Protein AF-A0A958MTL3-F1 (afdb_monomer_lite)

Radius of gyration: 17.2 Å; chains: 1; bounding box: 40×38×52 Å

Secondary structure (DSSP, 8-state):
-TTSS-EEEEE----STHHHHHHS--TT--HHHHHHHHHHHHT-TTEEEEE--EE-TTTGGGHHHHHHHHHHTT-EE---EE--SSGGGSGGGS-HHHHHHHHHHHHHHHHHTTT-HHHHHHHHHHHHHTTPPP-HHHHHHHHHHHHHHHHHHTS-HHHHSGGGTTTTTS---

Structure (mmCIF, N/CA/C/O backbone):
data_AF-A0A958MTL3-F1
#
_entry.id   AF-A0A958MTL3-F1
#
loop_
_atom_site.group_PDB
_atom_site.id
_atom_site.type_symbol
_atom_site.label_atom_id
_atom_site.label_alt_id
_atom_site.label_comp_id
_atom_site.label_asym_id
_atom_site.label_entity_id
_atom_site.label_seq_id
_atom_site.pdbx_PDB_ins_code
_atom_site.Cartn_x
_atom_site.Cartn_y
_atom_site.Cartn_z
_atom_site.occupancy
_atom_site.B_iso_or_equiv
_atom_site.auth_seq_id
_atom_site.auth_comp_id
_atom_site.auth_asym_id
_atom_site.auth_atom_id
_atom_site.pdbx_PDB_model_num
ATOM 1 N N . PHE A 1 1 ? -12.403 -12.163 25.582 1.00 62.69 1 PHE A N 1
ATOM 2 C CA . PHE A 1 1 ? -11.925 -10.762 25.646 1.00 62.69 1 PHE A CA 1
ATOM 3 C C . PHE A 1 1 ? -12.366 -9.966 26.882 1.00 62.69 1 PHE A C 1
ATOM 5 O O . PHE A 1 1 ? -11.667 -9.028 27.238 1.00 62.69 1 PHE A O 1
ATOM 12 N N . LYS A 1 2 ? -13.428 -10.359 27.613 1.00 73.94 2 LYS A N 1
ATOM 13 C CA . LYS A 1 2 ? -13.965 -9.602 28.771 1.00 73.94 2 LYS A CA 1
ATOM 14 C C . LYS A 1 2 ? -13.035 -9.455 29.994 1.00 73.94 2 LYS A C 1
ATOM 16 O O . LYS A 1 2 ? -13.322 -8.659 30.874 1.00 73.94 2 LYS A O 1
ATOM 21 N N . LYS A 1 3 ? -11.941 -10.225 30.069 1.00 87.50 3 LYS A N 1
ATOM 22 C CA . LYS A 1 3 ? -10.945 -10.133 31.158 1.00 87.50 3 LYS A CA 1
ATOM 23 C C . LYS A 1 3 ? -9.859 -9.075 30.905 1.00 87.50 3 LYS A C 1
ATOM 25 O O . LYS A 1 3 ? -9.109 -8.759 31.822 1.00 87.50 3 LYS A O 1
ATOM 30 N N . PHE A 1 4 ? -9.753 -8.545 29.683 1.00 89.62 4 PHE A N 1
ATOM 31 C CA . PHE A 1 4 ? -8.768 -7.519 29.332 1.00 89.62 4 PHE A CA 1
ATOM 32 C C . PHE A 1 4 ? -9.380 -6.123 29.447 1.00 89.62 4 PHE A C 1
ATOM 34 O O . PHE A 1 4 ? -10.527 -5.917 29.060 1.00 89.62 4 PHE A O 1
ATOM 41 N N . LYS A 1 5 ? -8.602 -5.149 29.933 1.00 90.19 5 LYS A N 1
ATOM 42 C CA . LYS A 1 5 ? -9.040 -3.743 30.007 1.00 90.19 5 LYS A CA 1
ATOM 43 C C . LYS A 1 5 ? -9.173 -3.099 28.622 1.00 90.19 5 LYS A C 1
ATOM 45 O O . LYS A 1 5 ? -10.088 -2.319 28.405 1.00 90.19 5 LYS A O 1
ATOM 50 N N . LYS A 1 6 ? -8.265 -3.434 27.702 1.00 91.62 6 LYS A N 1
ATOM 51 C CA . LYS A 1 6 ? -8.266 -3.004 26.300 1.00 91.62 6 LYS A CA 1
ATOM 52 C C . LYS A 1 6 ? -7.601 -4.080 25.441 1.00 91.62 6 LYS A C 1
ATOM 54 O O . LYS A 1 6 ? -6.679 -4.747 25.909 1.00 91.62 6 LYS A O 1
ATOM 59 N N . VAL A 1 7 ? -8.059 -4.236 24.206 1.00 90.94 7 VAL A N 1
ATOM 60 C CA . VAL A 1 7 ? -7.530 -5.160 23.202 1.00 90.94 7 VAL A CA 1
ATOM 61 C C . VAL A 1 7 ? -7.187 -4.350 21.953 1.00 90.94 7 VAL A C 1
ATOM 63 O O . VAL A 1 7 ? -8.041 -3.668 21.403 1.00 90.94 7 VAL A O 1
ATOM 66 N N . GLY A 1 8 ? -5.929 -4.387 21.519 1.00 91.69 8 GLY A N 1
ATOM 67 C CA . GLY A 1 8 ? -5.531 -3.850 20.217 1.00 91.69 8 GLY A CA 1
ATOM 68 C C . GLY A 1 8 ? -5.546 -4.971 19.188 1.00 91.69 8 GLY A C 1
ATOM 69 O O . GLY A 1 8 ? -4.885 -5.986 19.395 1.00 91.69 8 GLY A O 1
ATOM 70 N N . LEU A 1 9 ? -6.300 -4.800 18.108 1.00 92.69 9 LEU A N 1
ATOM 71 C CA . LEU A 1 9 ? -6.363 -5.732 16.991 1.00 92.69 9 LEU A CA 1
ATOM 72 C C . LEU A 1 9 ? -5.719 -5.074 15.775 1.00 92.69 9 LEU A C 1
ATOM 74 O O . LEU A 1 9 ? -6.090 -3.977 15.368 1.00 92.69 9 LEU A O 1
ATOM 78 N N . SER A 1 10 ? -4.718 -5.741 15.217 1.00 94.00 10 SER A N 1
ATOM 79 C CA . SER A 1 10 ? -4.008 -5.296 14.021 1.00 94.00 10 SER A CA 1
ATOM 80 C C . SER A 1 10 ? -4.399 -6.195 12.860 1.00 94.00 10 SER A C 1
ATOM 82 O O . SER A 1 10 ? -4.237 -7.410 12.954 1.00 94.00 10 SER A O 1
ATOM 84 N N . ILE A 1 11 ? -4.914 -5.608 11.784 1.00 93.69 11 ILE A N 1
ATOM 85 C CA . ILE A 1 11 ? -5.332 -6.342 10.589 1.00 93.69 11 ILE A CA 1
ATOM 86 C C . ILE A 1 11 ? -4.329 -6.038 9.482 1.00 93.69 11 ILE A C 1
ATOM 88 O O . ILE A 1 11 ? -4.125 -4.882 9.119 1.00 93.69 11 ILE A O 1
ATOM 92 N N . SER A 1 12 ? -3.681 -7.074 8.960 1.00 93.12 12 SER A N 1
ATOM 93 C CA . SER A 1 12 ? -2.693 -6.926 7.894 1.00 93.12 12 SER A CA 1
ATOM 94 C C . SER A 1 12 ? -3.383 -7.013 6.535 1.00 93.12 12 SER A C 1
ATOM 96 O O . SER A 1 12 ? -3.891 -8.070 6.166 1.00 93.12 12 SER A O 1
ATOM 98 N N . VAL A 1 13 ? -3.429 -5.889 5.819 1.00 95.25 13 VAL A N 1
ATOM 99 C CA . VAL A 1 13 ? -4.069 -5.756 4.503 1.00 95.25 13 VAL A CA 1
ATOM 100 C C . VAL A 1 13 ? -3.096 -5.028 3.591 1.00 95.25 13 VAL A C 1
ATOM 102 O O . VAL A 1 13 ? -2.937 -3.822 3.716 1.00 95.25 13 VAL A O 1
ATOM 105 N N . ASP A 1 14 ? -2.429 -5.759 2.699 1.00 95.31 14 ASP A N 1
ATOM 106 C CA . ASP A 1 14 ? -1.357 -5.215 1.847 1.00 95.31 14 ASP A CA 1
ATOM 107 C C . ASP A 1 14 ? -1.857 -4.709 0.487 1.00 95.31 14 ASP A C 1
ATOM 109 O O . ASP A 1 14 ? -1.060 -4.350 -0.369 1.00 95.31 14 ASP A O 1
ATOM 113 N N . GLY A 1 15 ? -3.165 -4.695 0.268 1.00 95.00 15 GLY A N 1
ATOM 114 C CA . GLY A 1 15 ? -3.803 -4.225 -0.955 1.00 95.00 15 GLY A CA 1
ATOM 115 C C . GLY A 1 15 ? -5.308 -4.421 -0.868 1.00 95.00 15 GLY A C 1
ATOM 116 O O . GLY A 1 15 ? -5.790 -5.110 0.033 1.00 95.00 15 GLY A O 1
ATOM 117 N N . VAL A 1 16 ? -6.057 -3.843 -1.799 1.00 94.75 16 VAL A N 1
ATOM 118 C CA . VAL A 1 16 ? -7.510 -4.037 -1.899 1.00 94.75 16 VAL A CA 1
ATOM 119 C C . VAL A 1 16 ? -7.916 -4.646 -3.243 1.00 94.75 16 VAL A C 1
ATOM 121 O O . VAL A 1 16 ? -7.143 -4.698 -4.200 1.00 94.75 16 VAL A O 1
ATOM 124 N N . GLY A 1 17 ? -9.138 -5.177 -3.318 1.00 91.69 17 GLY A N 1
ATOM 125 C CA . GLY A 1 17 ? -9.652 -5.832 -4.522 1.00 91.69 17 GLY A CA 1
ATOM 126 C C . GLY A 1 17 ? -8.766 -6.994 -4.996 1.00 91.69 17 GLY A C 1
ATOM 127 O O . GLY A 1 17 ? -8.392 -7.867 -4.213 1.00 91.69 17 GLY A O 1
ATOM 128 N N . ARG A 1 18 ? -8.428 -7.007 -6.295 1.00 93.06 18 ARG A N 1
ATOM 129 C CA . ARG A 1 18 ? -7.585 -8.052 -6.912 1.00 93.06 18 ARG A CA 1
ATOM 130 C C . ARG A 1 18 ? -6.158 -8.063 -6.348 1.00 93.06 18 ARG A C 1
ATOM 132 O O . ARG A 1 18 ? -5.568 -9.137 -6.268 1.00 93.06 18 ARG A O 1
ATOM 139 N N . LEU A 1 19 ? -5.629 -6.911 -5.921 1.00 95.25 19 LEU A N 1
ATOM 140 C CA . LEU A 1 19 ? -4.255 -6.808 -5.424 1.00 95.25 19 LEU A CA 1
ATOM 141 C C . LEU A 1 19 ? -4.061 -7.550 -4.098 1.00 95.25 19 LE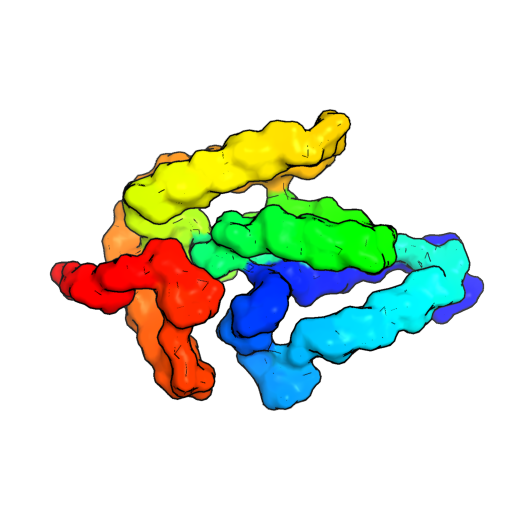U A C 1
ATOM 143 O O . LEU A 1 19 ? -3.035 -8.199 -3.915 1.00 95.25 19 LEU A O 1
ATOM 147 N N . PHE A 1 20 ? -5.067 -7.534 -3.216 1.00 94.44 20 PHE A N 1
ATOM 148 C CA . PHE A 1 20 ? -5.034 -8.308 -1.971 1.00 94.44 20 PHE A CA 1
ATOM 149 C C . PHE A 1 20 ? -4.764 -9.793 -2.236 1.00 94.44 20 PHE A C 1
ATOM 151 O O . PHE A 1 20 ? -3.842 -10.367 -1.666 1.00 94.44 20 PHE A O 1
ATOM 158 N N . ASN A 1 21 ? -5.546 -10.395 -3.137 1.00 90.06 21 ASN A N 1
ATOM 159 C CA . ASN A 1 21 ? -5.456 -11.820 -3.459 1.00 90.06 21 ASN A CA 1
ATOM 160 C C . ASN A 1 21 ? -4.162 -12.165 -4.214 1.00 90.06 21 ASN A C 1
ATOM 162 O O . ASN A 1 21 ? -3.649 -13.274 -4.075 1.00 90.06 21 ASN A O 1
ATOM 166 N N . TYR A 1 22 ? -3.650 -11.228 -5.018 1.00 93.38 22 TYR A N 1
ATOM 167 C CA . TYR A 1 22 ? -2.387 -11.392 -5.736 1.00 93.38 22 TYR A CA 1
ATOM 168 C C . TYR A 1 22 ? -1.185 -11.390 -4.780 1.00 93.38 22 TYR A C 1
ATOM 170 O O . TYR A 1 22 ? -0.289 -12.216 -4.904 1.00 93.38 22 TYR A O 1
ATOM 178 N N . ILE A 1 23 ? -1.167 -10.487 -3.793 1.00 93.56 23 ILE A N 1
ATOM 179 C CA . ILE A 1 23 ? -0.086 -10.427 -2.796 1.00 93.56 23 ILE A CA 1
ATOM 180 C C . ILE A 1 23 ? -0.215 -11.571 -1.785 1.00 93.56 23 ILE A C 1
ATOM 182 O O . ILE A 1 23 ? 0.774 -12.204 -1.417 1.00 93.56 23 ILE A O 1
ATOM 186 N N . ARG A 1 24 ? -1.434 -11.839 -1.309 1.00 86.31 24 ARG A N 1
ATOM 187 C CA . ARG A 1 24 ? -1.716 -12.826 -0.262 1.00 86.31 24 ARG A CA 1
ATOM 188 C C . ARG A 1 24 ? -2.386 -14.042 -0.887 1.00 86.31 24 ARG A C 1
ATOM 190 O O . ARG A 1 24 ? -3.591 -14.241 -0.778 1.00 86.31 24 ARG A O 1
ATOM 197 N N . SER A 1 25 ? -1.571 -14.857 -1.552 1.00 71.81 25 SER A N 1
ATOM 198 C CA . SER A 1 25 ? -2.006 -16.099 -2.187 1.00 71.81 25 SER A CA 1
ATOM 199 C C . SER A 1 25 ? -2.526 -17.118 -1.164 1.00 71.81 25 SER A C 1
ATOM 201 O O . SER A 1 25 ? -1.829 -17.457 -0.207 1.00 71.81 25 SER A O 1
ATOM 203 N N . GLY A 1 26 ? -3.717 -17.668 -1.398 1.00 67.44 26 GLY A N 1
ATOM 204 C CA . GLY A 1 26 ? -4.290 -18.766 -0.620 1.00 67.44 26 GLY A CA 1
ATOM 205 C C . GLY A 1 26 ? -5.738 -19.012 -1.032 1.00 67.44 26 GLY A C 1
ATOM 206 O O . GLY A 1 26 ? -6.476 -18.057 -1.247 1.00 67.44 26 GLY A O 1
ATOM 207 N N . ARG A 1 27 ? -6.152 -20.282 -1.161 1.00 59.38 27 ARG A N 1
ATOM 208 C CA . ARG A 1 27 ? -7.496 -20.636 -1.665 1.00 59.38 27 ARG A CA 1
ATOM 209 C C . ARG A 1 27 ? -8.647 -20.060 -0.832 1.00 59.38 27 ARG A C 1
ATOM 211 O O . ARG A 1 27 ? -9.700 -19.815 -1.399 1.00 59.38 27 ARG A O 1
ATOM 218 N N . ASP A 1 28 ? -8.415 -19.803 0.454 1.00 67.56 28 ASP A N 1
ATOM 219 C CA . ASP A 1 28 ? -9.448 -19.355 1.397 1.00 67.56 28 ASP A CA 1
ATOM 220 C C . ASP A 1 28 ? -9.218 -17.925 1.917 1.00 67.56 28 ASP A C 1
ATOM 222 O O . ASP A 1 28 ? -9.951 -17.452 2.785 1.00 67.56 28 ASP A O 1
ATOM 226 N N . TYR A 1 29 ? -8.181 -17.227 1.438 1.00 77.50 29 TYR A N 1
ATOM 227 C CA . TYR A 1 29 ? -7.808 -15.913 1.962 1.00 77.50 29 TYR A CA 1
ATOM 228 C C . TYR A 1 29 ? -8.220 -14.805 0.996 1.00 77.50 29 TYR A C 1
ATOM 230 O O . TYR A 1 29 ? -7.455 -14.382 0.133 1.00 77.50 29 TYR A O 1
ATOM 238 N N . HIS A 1 30 ? -9.459 -14.342 1.154 1.00 86.31 30 HIS A N 1
ATOM 239 C CA . HIS A 1 30 ? -10.039 -13.266 0.358 1.00 86.31 30 HIS A CA 1
ATOM 240 C C . HIS A 1 30 ? -10.258 -12.008 1.185 1.00 86.31 30 HIS A C 1
ATOM 242 O O . HIS A 1 30 ? -10.552 -12.079 2.380 1.00 86.31 30 HIS A O 1
ATOM 248 N N . LEU A 1 31 ? -10.190 -10.849 0.527 1.00 90.38 31 LEU A N 1
ATOM 249 C CA . LEU A 1 31 ? -10.491 -9.572 1.174 1.00 90.38 31 LEU A CA 1
ATOM 250 C C . LEU A 1 31 ? -11.899 -9.569 1.787 1.00 90.38 31 LEU A C 1
ATOM 252 O O . LEU A 1 31 ? -12.068 -9.061 2.887 1.00 90.38 31 LEU A O 1
ATOM 256 N N . SER A 1 32 ? -12.878 -10.211 1.142 1.00 90.19 32 SER A N 1
ATOM 257 C CA . SER A 1 32 ? -14.247 -10.325 1.662 1.00 90.19 32 SER A CA 1
ATOM 258 C C . SER A 1 32 ? -14.309 -10.999 3.036 1.00 90.19 32 SER A C 1
ATOM 260 O O . SER A 1 32 ? -15.050 -10.550 3.901 1.00 90.19 32 SER A O 1
ATOM 262 N N . ALA A 1 33 ? -13.480 -12.016 3.290 1.00 90.00 33 ALA A N 1
ATOM 263 C CA . ALA A 1 33 ? -13.413 -12.654 4.605 1.00 90.00 33 ALA A CA 1
ATOM 264 C C . ALA A 1 33 ? -12.869 -11.689 5.675 1.00 90.00 33 ALA A C 1
ATOM 266 O O . ALA A 1 33 ? -13.298 -11.719 6.829 1.00 90.00 33 ALA A O 1
ATOM 267 N N . VAL A 1 34 ? -11.945 -10.796 5.295 1.00 91.94 34 VAL A N 1
ATOM 268 C CA . VAL A 1 34 ? -11.477 -9.717 6.176 1.00 91.94 34 VAL A CA 1
ATOM 269 C C . VAL A 1 34 ? -12.613 -8.728 6.431 1.00 91.94 34 VAL A C 1
ATOM 271 O O . VAL A 1 34 ? -12.878 -8.413 7.589 1.00 91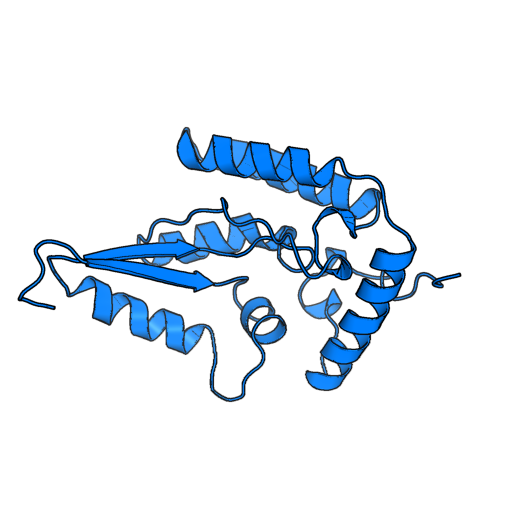.94 34 VAL A O 1
ATOM 274 N N . GLU A 1 35 ? -13.319 -8.295 5.389 1.00 93.81 35 GLU A N 1
ATOM 275 C CA . GLU A 1 35 ? -14.454 -7.366 5.479 1.00 93.81 35 GLU A CA 1
ATOM 276 C C . GLU A 1 35 ? -15.573 -7.899 6.387 1.00 93.81 35 GLU A C 1
ATOM 278 O O . GLU A 1 35 ? -16.069 -7.165 7.238 1.00 93.81 35 GLU A O 1
ATOM 283 N N . GLU A 1 36 ? -15.912 -9.186 6.281 1.00 93.44 36 GLU A N 1
ATOM 284 C CA . GLU A 1 36 ? -16.895 -9.857 7.143 1.00 93.44 36 GLU A CA 1
ATOM 285 C C . GLU A 1 36 ? -16.438 -9.937 8.608 1.00 93.44 36 GLU A C 1
ATOM 287 O O . GLU A 1 36 ? -17.259 -9.906 9.528 1.00 93.44 36 GLU A O 1
ATOM 292 N N . SER A 1 37 ? -15.125 -10.009 8.846 1.00 91.75 37 SER A N 1
ATOM 293 C CA . SER A 1 37 ? -14.562 -10.117 10.194 1.00 91.75 37 SER A CA 1
ATOM 294 C C . SER A 1 37 ? -14.535 -8.787 10.954 1.00 91.75 37 SER A C 1
ATOM 296 O O . SER A 1 37 ? -14.672 -8.781 12.179 1.00 91.75 37 SER A O 1
ATOM 298 N N . ILE A 1 38 ? -14.392 -7.653 10.255 1.00 94.50 38 ILE A N 1
ATOM 299 C CA . ILE A 1 38 ? -14.225 -6.329 10.877 1.00 94.50 38 ILE A CA 1
ATOM 300 C C . ILE A 1 38 ? -15.403 -5.982 11.808 1.00 94.50 38 ILE A C 1
ATOM 302 O O . ILE A 1 38 ? -15.143 -5.689 12.981 1.00 94.50 38 ILE A O 1
ATOM 306 N N . PRO A 1 39 ? -16.683 -6.089 11.384 1.00 93.19 39 PRO A N 1
ATOM 307 C CA . PRO A 1 39 ? -17.813 -5.781 12.257 1.00 93.19 39 PRO A CA 1
ATOM 308 C C . PRO A 1 39 ? -17.884 -6.665 13.506 1.00 93.19 39 PRO A C 1
ATOM 310 O O . PRO A 1 39 ? -18.293 -6.193 14.565 1.00 93.19 39 PRO A O 1
ATOM 313 N N . LEU A 1 40 ? -17.463 -7.933 13.416 1.00 92.38 40 LEU A N 1
ATOM 314 C CA . LEU A 1 40 ? -17.484 -8.864 14.552 1.00 92.38 40 LEU A CA 1
ATOM 315 C C . LEU A 1 40 ? -16.552 -8.402 15.674 1.00 92.38 40 LEU A C 1
ATOM 317 O O . LEU A 1 40 ? -16.868 -8.539 16.855 1.00 92.38 40 LEU A O 1
ATOM 321 N N . PHE A 1 41 ? -15.405 -7.832 15.310 1.00 90.38 41 PHE A N 1
ATOM 322 C CA . PHE A 1 41 ? -14.460 -7.295 16.278 1.00 90.38 41 PHE A CA 1
ATOM 323 C C . PHE A 1 41 ? -14.860 -5.904 16.770 1.00 90.38 41 PHE A C 1
ATOM 325 O O . PHE A 1 41 ? -14.661 -5.617 17.946 1.00 90.38 41 PHE A O 1
ATOM 332 N N . GLN A 1 42 ? -15.487 -5.074 15.931 1.00 91.19 42 GLN A N 1
ATOM 333 C CA . GLN A 1 42 ? -16.002 -3.760 16.342 1.00 91.19 42 GLN A CA 1
ATOM 334 C C . GLN A 1 42 ? -17.111 -3.842 17.403 1.00 91.19 42 GLN A C 1
ATOM 336 O O . GLN A 1 42 ? -17.289 -2.898 18.165 1.00 91.19 42 GLN A O 1
ATOM 341 N N . GLN A 1 43 ? -17.815 -4.975 17.514 1.00 90.62 43 GLN A N 1
ATOM 342 C CA . GLN A 1 43 ? -18.781 -5.232 18.595 1.00 90.62 43 GLN A CA 1
ATOM 343 C C . GLN A 1 43 ? -18.132 -5.383 19.983 1.00 90.62 43 GLN A C 1
ATOM 345 O O . GLN A 1 43 ? -18.834 -5.457 20.991 1.00 90.62 43 GLN A O 1
ATOM 350 N N . LEU A 1 44 ? -16.803 -5.484 20.069 1.00 89.31 44 LEU A N 1
ATOM 351 C CA . LEU A 1 44 ? -16.100 -5.575 21.343 1.00 89.31 44 LEU A CA 1
ATOM 352 C C . LEU A 1 44 ? -15.839 -4.168 21.897 1.00 89.31 44 LEU A C 1
ATOM 354 O O . LEU A 1 44 ? -14.913 -3.491 21.448 1.00 89.31 44 LEU A O 1
ATOM 358 N N . ASP A 1 45 ? -16.578 -3.789 22.945 1.00 86.56 45 ASP A N 1
ATOM 359 C CA . ASP A 1 45 ? -16.495 -2.474 23.617 1.00 86.56 45 ASP A CA 1
ATOM 360 C C . ASP A 1 45 ? -15.081 -2.081 24.083 1.00 86.56 45 ASP A C 1
ATOM 362 O O . ASP A 1 45 ? -14.774 -0.908 24.288 1.00 86.56 45 ASP A O 1
ATOM 366 N N . ASN A 1 46 ? -14.208 -3.067 24.300 1.00 90.81 46 ASN A N 1
ATOM 367 C CA . ASN A 1 46 ? -12.839 -2.868 24.760 1.00 90.81 46 ASN A CA 1
ATOM 368 C C . ASN A 1 46 ? -11.790 -3.057 23.655 1.00 90.81 46 ASN A C 1
ATOM 370 O O . ASN A 1 46 ? -10.615 -3.242 23.982 1.00 90.81 46 ASN A O 1
ATOM 374 N N . SER A 1 47 ? -12.175 -3.045 22.377 1.00 89.06 47 SER A N 1
ATOM 375 C CA . SER A 1 47 ? -11.253 -3.242 21.256 1.00 89.06 47 SER A CA 1
ATOM 376 C C . SER A 1 47 ? -10.947 -1.954 20.486 1.00 89.06 47 SER A C 1
ATOM 378 O O . SER A 1 47 ? -11.763 -1.041 20.419 1.00 89.06 47 SER A O 1
ATOM 380 N N . ASN A 1 48 ? -9.745 -1.875 19.914 1.00 91.12 48 ASN A N 1
ATOM 381 C CA . ASN A 1 48 ? -9.420 -0.932 18.847 1.00 91.12 48 ASN A CA 1
ATOM 382 C C . ASN A 1 48 ? -8.845 -1.706 17.665 1.00 91.12 48 ASN A C 1
ATOM 384 O O . ASN A 1 48 ? -7.962 -2.543 17.869 1.00 91.12 48 ASN A O 1
ATOM 388 N N . LEU A 1 49 ? -9.325 -1.416 16.461 1.00 95.19 49 LEU A N 1
ATOM 389 C CA . LEU A 1 49 ? -8.848 -2.027 15.229 1.00 95.19 49 LEU A CA 1
ATOM 390 C C . LEU A 1 49 ? -7.950 -1.039 14.490 1.00 95.19 49 LEU A C 1
ATOM 392 O O . LEU A 1 49 ? -8.247 0.150 14.409 1.00 95.19 49 LEU A O 1
ATOM 396 N N . THR A 1 50 ? -6.859 -1.535 13.921 1.00 96.38 50 THR A N 1
ATOM 397 C CA . THR A 1 50 ? -5.997 -0.740 13.045 1.00 96.38 50 THR A CA 1
ATOM 398 C C . THR A 1 50 ? -5.509 -1.598 11.887 1.00 96.38 50 THR A C 1
ATOM 400 O O . THR A 1 50 ? -5.052 -2.727 12.090 1.00 96.38 50 THR A O 1
ATOM 403 N N . ILE A 1 51 ? -5.603 -1.062 10.675 1.00 97.31 51 ILE A N 1
ATOM 404 C CA . ILE A 1 51 ? -5.069 -1.674 9.464 1.00 97.31 51 ILE A CA 1
ATOM 405 C C . ILE A 1 51 ? -3.575 -1.357 9.351 1.00 97.31 51 ILE A C 1
ATOM 407 O O . ILE A 1 51 ? -3.155 -0.206 9.486 1.00 97.31 51 ILE A O 1
ATOM 411 N N . TYR A 1 52 ? -2.779 -2.386 9.082 1.00 97.12 52 TYR A N 1
ATOM 412 C CA . TYR A 1 52 ? -1.335 -2.299 8.888 1.00 97.12 52 TYR A CA 1
ATOM 413 C C . TYR A 1 52 ? -0.933 -2.971 7.566 1.00 97.12 52 TYR A C 1
ATOM 415 O O . TYR A 1 52 ? -0.690 -4.184 7.550 1.00 97.12 52 TYR A O 1
ATOM 423 N N . PRO A 1 53 ? -0.878 -2.221 6.453 1.00 97.31 53 PRO A N 1
ATOM 424 C CA . PRO A 1 53 ? -0.204 -2.673 5.243 1.00 97.31 53 PRO A CA 1
ATOM 425 C C . PRO A 1 53 ? 1.312 -2.688 5.445 1.00 97.31 53 PRO A C 1
ATOM 427 O O . PRO A 1 53 ? 1.881 -1.744 5.994 1.00 97.31 53 PRO A O 1
ATOM 430 N N . THR A 1 54 ? 1.980 -3.713 4.928 1.00 97.44 54 THR A N 1
ATOM 431 C CA . THR A 1 54 ? 3.425 -3.675 4.692 1.00 97.44 54 THR A CA 1
ATOM 432 C C . THR A 1 54 ? 3.666 -3.071 3.317 1.00 97.44 54 THR A C 1
ATOM 434 O O . THR A 1 54 ? 3.323 -3.672 2.306 1.00 97.44 54 THR A O 1
ATOM 437 N N . ILE A 1 55 ? 4.245 -1.878 3.253 1.00 98.31 55 ILE A N 1
ATOM 438 C CA . ILE A 1 55 ? 4.464 -1.160 2.000 1.00 98.31 55 ILE A CA 1
ATOM 439 C C . ILE A 1 55 ? 5.693 -1.698 1.272 1.00 98.31 55 ILE A C 1
ATOM 441 O O . ILE A 1 55 ? 6.798 -1.747 1.818 1.00 98.31 55 ILE A O 1
ATOM 445 N N . HIS A 1 56 ? 5.485 -2.099 0.022 1.00 97.62 56 HIS A N 1
ATOM 446 C CA . HIS A 1 56 ? 6.473 -2.713 -0.854 1.00 97.62 56 HIS A CA 1
ATOM 447 C C . HIS A 1 56 ? 6.160 -2.397 -2.329 1.00 97.62 56 HIS A C 1
ATOM 449 O O . HIS A 1 56 ? 5.236 -1.645 -2.642 1.00 97.62 56 HIS A O 1
ATOM 455 N N . ALA A 1 57 ? 6.944 -2.949 -3.256 1.00 97.19 57 ALA A N 1
ATOM 456 C CA . ALA A 1 57 ? 6.873 -2.613 -4.677 1.00 97.19 57 ALA A CA 1
ATOM 457 C C . ALA A 1 57 ? 5.469 -2.781 -5.295 1.00 97.19 57 ALA A C 1
ATOM 459 O O . ALA A 1 57 ? 5.044 -1.911 -6.049 1.00 97.19 57 ALA A O 1
ATOM 460 N N . TYR A 1 58 ? 4.721 -3.842 -4.962 1.00 97.44 58 TYR A N 1
ATOM 461 C CA . TYR A 1 58 ? 3.415 -4.105 -5.586 1.00 97.44 58 TYR A CA 1
ATOM 462 C C . TYR A 1 58 ? 2.294 -3.180 -5.108 1.00 97.44 58 TYR A C 1
ATOM 464 O O . TYR A 1 58 ? 1.353 -2.958 -5.862 1.00 97.44 58 TYR A O 1
ATOM 472 N N . ASN A 1 59 ? 2.368 -2.644 -3.886 1.00 97.81 59 ASN A N 1
ATOM 473 C CA . ASN A 1 59 ? 1.239 -1.939 -3.270 1.00 97.81 59 ASN A CA 1
ATOM 474 C C . ASN A 1 59 ? 1.462 -0.448 -3.020 1.00 97.81 59 ASN A C 1
ATOM 476 O O . ASN A 1 59 ? 0.549 0.230 -2.553 1.00 97.81 59 ASN A O 1
ATOM 480 N N . VAL A 1 60 ? 2.628 0.102 -3.375 1.00 97.94 60 VAL A N 1
ATOM 481 C CA . VAL A 1 60 ? 2.892 1.541 -3.215 1.00 97.94 60 VAL A CA 1
ATOM 482 C C . VAL A 1 60 ? 1.860 2.410 -3.947 1.00 97.94 60 VAL A C 1
ATOM 484 O O . VAL A 1 60 ? 1.512 3.494 -3.485 1.00 97.94 60 VAL A O 1
ATOM 487 N N . PHE A 1 61 ? 1.326 1.922 -5.070 1.00 97.75 61 PHE A N 1
ATOM 488 C CA . PHE A 1 61 ? 0.301 2.618 -5.848 1.00 97.75 61 PHE A CA 1
ATOM 489 C C . PHE A 1 61 ? -1.117 2.471 -5.276 1.00 97.75 61 PHE A C 1
ATOM 491 O O . PHE A 1 61 ? -2.005 3.197 -5.720 1.00 97.75 61 PHE A O 1
ATOM 498 N N . ASP A 1 62 ? -1.314 1.585 -4.295 1.00 97.38 62 ASP A N 1
ATOM 499 C CA . ASP A 1 62 ? -2.610 1.232 -3.701 1.00 97.38 62 ASP A CA 1
ATOM 500 C C . ASP A 1 62 ? -2.847 1.894 -2.329 1.00 97.38 62 ASP A C 1
ATOM 502 O O . ASP A 1 62 ? -3.912 1.745 -1.741 1.00 97.38 62 ASP A O 1
ATOM 506 N N . ILE A 1 63 ? -1.884 2.671 -1.817 1.00 97.69 63 ILE A N 1
ATOM 507 C CA . ILE A 1 63 ? -1.943 3.327 -0.493 1.00 97.69 63 ILE A CA 1
ATOM 508 C C . ILE A 1 63 ? -3.219 4.159 -0.299 1.00 97.69 63 ILE A C 1
ATOM 510 O O . ILE A 1 63 ? -3.879 4.043 0.734 1.00 97.69 63 ILE A O 1
ATOM 514 N N . GLU A 1 64 ? -3.593 4.970 -1.293 1.00 96.50 64 GLU A N 1
ATOM 515 C CA . GLU A 1 64 ? -4.825 5.768 -1.234 1.00 96.50 64 GLU A CA 1
ATOM 516 C C . GLU A 1 64 ? -6.074 4.872 -1.207 1.00 96.50 64 GLU A C 1
ATOM 518 O O . GLU A 1 64 ? -7.000 5.138 -0.442 1.00 96.50 64 GLU A O 1
ATOM 523 N N . ASN A 1 65 ? -6.083 3.777 -1.972 1.00 97.50 65 ASN A N 1
ATOM 524 C CA . ASN A 1 65 ? -7.207 2.841 -2.006 1.00 97.50 65 ASN A CA 1
ATOM 525 C C . ASN A 1 65 ? -7.344 2.067 -0.689 1.00 97.50 65 ASN A C 1
ATOM 527 O O . ASN A 1 65 ? -8.464 1.859 -0.226 1.00 97.50 65 ASN A O 1
ATOM 531 N N . ILE A 1 66 ? -6.230 1.665 -0.067 1.00 97.75 66 ILE A N 1
ATOM 532 C CA . ILE A 1 66 ? -6.216 1.026 1.257 1.00 97.75 66 ILE A CA 1
ATOM 533 C C . ILE A 1 66 ? -6.770 1.990 2.311 1.00 97.75 66 ILE A C 1
ATOM 535 O O . ILE A 1 66 ? -7.596 1.583 3.129 1.00 97.75 66 ILE A O 1
ATOM 539 N N . TYR A 1 67 ? -6.359 3.263 2.276 1.00 96.88 67 TYR A N 1
ATOM 540 C CA . TYR A 1 67 ? -6.913 4.294 3.156 1.00 96.88 67 TYR A CA 1
ATOM 541 C C . TYR A 1 67 ? -8.424 4.441 2.949 1.00 96.88 67 TYR A C 1
ATOM 543 O O . TYR A 1 67 ? -9.188 4.284 3.898 1.00 96.88 67 TYR A O 1
ATOM 551 N N . ASP A 1 68 ? -8.870 4.667 1.712 1.00 96.50 68 ASP A N 1
ATOM 552 C CA . ASP A 1 68 ? -10.289 4.849 1.396 1.00 96.50 68 ASP A CA 1
ATOM 553 C C . ASP A 1 68 ? -11.122 3.611 1.766 1.00 96.50 68 ASP A C 1
ATOM 555 O O . ASP A 1 68 ? -12.245 3.733 2.255 1.00 96.50 68 ASP A O 1
ATOM 559 N N . TRP A 1 69 ? -10.574 2.408 1.576 1.00 97.31 69 TRP A N 1
ATOM 560 C CA . TRP A 1 69 ? -11.188 1.160 2.018 1.00 97.31 69 TRP A CA 1
ATOM 561 C C . TRP A 1 69 ? -11.314 1.093 3.543 1.00 97.31 69 TRP A C 1
ATOM 563 O O . TRP A 1 69 ? -12.391 0.757 4.032 1.00 97.31 69 TRP A O 1
ATOM 573 N N . SER A 1 70 ? -10.282 1.483 4.299 1.00 96.12 70 SER A N 1
ATOM 57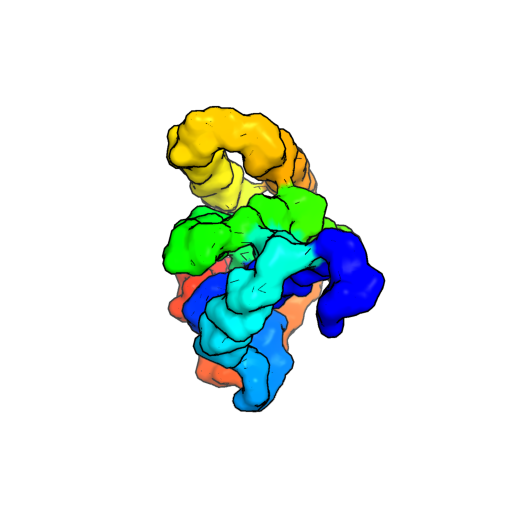4 C CA . SER A 1 70 ? -10.333 1.493 5.768 1.00 96.12 70 SER A CA 1
ATOM 575 C C . SER A 1 70 ? -11.389 2.472 6.298 1.00 96.12 70 SER A C 1
ATOM 577 O O . SER A 1 70 ? -12.087 2.169 7.271 1.00 96.12 70 SER A O 1
ATOM 579 N N . GLN A 1 71 ? -11.577 3.611 5.617 1.00 94.81 71 GLN A N 1
ATOM 580 C CA . GLN A 1 71 ? -12.584 4.609 5.988 1.00 94.81 71 GLN A CA 1
ATOM 581 C C . GLN A 1 71 ? -14.021 4.086 5.850 1.00 94.81 71 GLN A C 1
ATOM 583 O O . GLN A 1 71 ? -14.881 4.486 6.632 1.00 94.81 71 GLN A O 1
ATOM 588 N N . LYS A 1 72 ? -14.295 3.141 4.935 1.00 95.69 72 LYS A N 1
ATOM 589 C CA . LYS A 1 72 ? -15.628 2.508 4.805 1.00 95.69 72 LYS A CA 1
ATOM 590 C C . LYS A 1 72 ? -16.066 1.787 6.078 1.00 95.69 72 LYS A C 1
ATOM 592 O O . LYS A 1 72 ? -17.260 1.692 6.345 1.00 95.69 72 LYS A O 1
ATOM 597 N N . PHE A 1 73 ? -15.103 1.297 6.854 1.00 95.12 73 PHE A N 1
ATOM 598 C CA . PHE A 1 73 ? -15.339 0.604 8.116 1.00 95.12 73 PHE A CA 1
ATOM 599 C C . PHE A 1 73 ? -15.093 1.496 9.337 1.00 95.12 73 PHE A C 1
ATOM 601 O O . PHE A 1 73 ? -15.231 1.018 10.459 1.00 95.12 73 PHE A O 1
ATOM 608 N N . ASN A 1 74 ? -14.723 2.769 9.146 1.00 93.94 74 ASN A N 1
ATOM 609 C CA . ASN A 1 74 ? -14.275 3.661 10.216 1.00 93.94 74 ASN A CA 1
ATOM 610 C C . ASN A 1 74 ? -13.125 3.045 11.045 1.00 93.94 74 ASN A C 1
ATOM 612 O O . ASN A 1 74 ? -13.162 3.030 12.276 1.00 93.94 74 ASN A O 1
ATOM 616 N N . VAL A 1 75 ? -12.133 2.467 10.356 1.00 95.38 75 VAL A N 1
ATOM 617 C CA . VAL A 1 75 ? -10.948 1.846 10.968 1.00 95.38 75 VAL A CA 1
ATOM 618 C C . VAL A 1 75 ? -9.699 2.656 10.625 1.00 95.38 75 VAL A C 1
ATOM 620 O O . VAL A 1 75 ? -9.461 3.001 9.462 1.00 95.38 75 VAL A O 1
ATOM 623 N N . ASP A 1 76 ? -8.877 2.918 11.643 1.00 94.31 76 ASP A N 1
ATOM 624 C CA . ASP A 1 76 ? -7.584 3.582 11.485 1.00 94.31 76 ASP A CA 1
ATOM 625 C C . ASP A 1 76 ? -6.641 2.753 10.604 1.00 94.31 76 ASP A C 1
ATOM 627 O O . ASP A 1 76 ? -6.644 1.523 10.642 1.00 94.31 76 ASP A O 1
ATOM 631 N N . VAL A 1 77 ? -5.770 3.421 9.854 1.00 96.31 77 VAL A N 1
ATOM 632 C CA . VAL A 1 77 ? -4.695 2.784 9.084 1.00 96.31 77 VAL A CA 1
ATOM 633 C C . VAL A 1 77 ? -3.358 3.416 9.449 1.00 96.31 77 VAL A C 1
ATOM 635 O O . VAL A 1 77 ? -3.300 4.594 9.796 1.00 96.31 77 VAL A O 1
ATOM 638 N N . SER A 1 78 ? -2.283 2.635 9.393 1.00 96.69 78 SER A N 1
ATOM 639 C CA . SER A 1 78 ? -0.917 3.126 9.573 1.00 96.69 78 SER A CA 1
ATOM 640 C C . SER A 1 78 ? 0.013 2.502 8.537 1.00 96.69 78 SER A C 1
ATOM 642 O O . SER A 1 78 ? 0.146 1.284 8.454 1.00 96.69 78 SER A O 1
ATOM 644 N N . PHE A 1 79 ? 0.693 3.354 7.776 1.00 97.19 79 PHE A N 1
ATOM 645 C CA . PHE A 1 79 ? 1.609 3.015 6.683 1.00 97.19 79 PHE A CA 1
ATOM 646 C C . PHE A 1 79 ? 3.074 2.935 7.135 1.00 97.19 79 PHE A C 1
ATOM 648 O O . PHE A 1 79 ? 3.996 2.946 6.322 1.00 97.19 79 PHE A O 1
ATOM 655 N N . ARG A 1 80 ? 3.316 2.856 8.448 1.00 94.75 80 ARG A N 1
ATOM 656 C CA . ARG A 1 80 ? 4.667 2.849 9.035 1.00 94.75 80 ARG A CA 1
ATOM 657 C C . ARG A 1 80 ? 5.477 1.577 8.763 1.00 94.75 80 ARG A C 1
ATOM 659 O O . ARG A 1 80 ? 6.653 1.521 9.120 1.00 94.75 80 ARG A O 1
ATOM 666 N N . HIS A 1 81 ? 4.855 0.520 8.244 1.00 96.19 81 HIS A N 1
ATOM 667 C CA . HIS A 1 81 ? 5.540 -0.734 7.937 1.00 96.19 81 HIS A CA 1
ATOM 668 C C . HIS A 1 81 ? 6.046 -0.684 6.504 1.00 96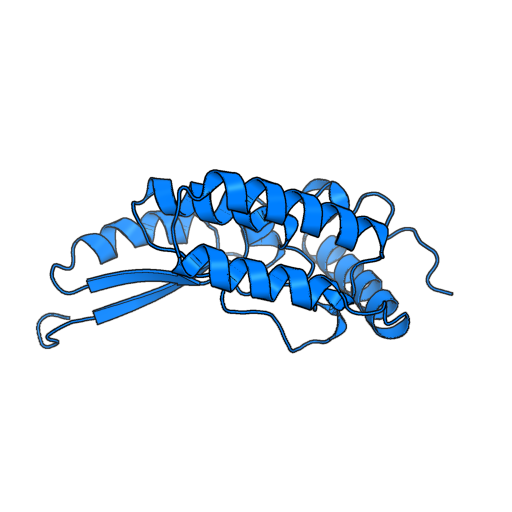.19 81 HIS A C 1
ATOM 670 O O . HIS A 1 81 ? 5.269 -0.792 5.567 1.00 96.19 81 HIS A O 1
ATOM 676 N N . ILE A 1 82 ? 7.356 -0.526 6.341 1.00 96.69 82 ILE A N 1
ATOM 677 C CA . ILE A 1 82 ? 8.030 -0.578 5.042 1.00 96.69 82 ILE A CA 1
ATOM 678 C C . ILE A 1 82 ? 8.783 -1.896 4.972 1.00 96.69 82 ILE A C 1
ATOM 680 O O . ILE A 1 82 ? 9.507 -2.248 5.907 1.00 96.69 82 ILE A O 1
ATOM 684 N N . LEU A 1 83 ? 8.619 -2.626 3.874 1.00 97.00 83 LEU A N 1
ATOM 685 C CA . LEU A 1 83 ? 9.323 -3.879 3.663 1.00 97.00 83 LEU A CA 1
ATOM 686 C C . LEU A 1 83 ? 10.837 -3.636 3.596 1.00 97.00 83 LEU A C 1
ATOM 688 O O . LEU A 1 83 ? 11.315 -2.865 2.766 1.00 97.00 83 LEU A O 1
ATOM 692 N N . THR A 1 84 ? 11.593 -4.338 4.439 1.00 94.06 84 THR A N 1
ATOM 693 C CA . THR A 1 84 ? 13.067 -4.337 4.439 1.00 94.06 84 THR A CA 1
ATOM 694 C C . THR A 1 84 ? 13.664 -5.670 3.986 1.00 94.06 84 THR A C 1
ATOM 696 O O . THR A 1 84 ? 14.856 -5.741 3.704 1.00 94.06 84 THR A O 1
ATOM 699 N N . PHE A 1 85 ? 12.864 -6.725 3.845 1.00 94.62 85 PHE A N 1
ATOM 700 C CA . PHE A 1 85 ? 13.262 -7.996 3.242 1.00 94.62 85 PHE A CA 1
ATOM 701 C C . PHE A 1 85 ? 12.010 -8.738 2.735 1.00 94.62 85 PHE A C 1
ATOM 703 O O . PHE A 1 85 ? 10.989 -8.679 3.421 1.00 94.62 85 PHE A O 1
ATOM 710 N N . PRO A 1 86 ? 12.062 -9.447 1.587 1.00 96.12 86 PRO A N 1
ATOM 711 C CA . PRO A 1 86 ? 13.205 -9.603 0.679 1.00 96.12 86 PRO A CA 1
ATOM 712 C C . PRO A 1 86 ? 13.524 -8.337 -0.133 1.00 96.12 86 PRO A C 1
AT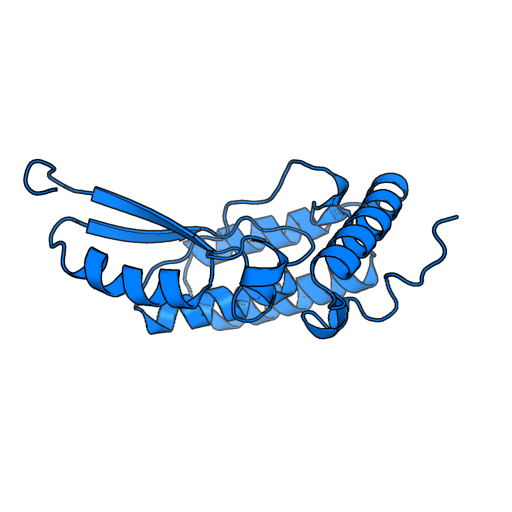OM 714 O O . PRO A 1 86 ? 12.636 -7.547 -0.445 1.00 96.12 86 PRO A O 1
ATOM 717 N N . ARG A 1 87 ? 14.806 -8.134 -0.483 1.00 96.00 87 ARG A N 1
ATOM 718 C CA . ARG A 1 87 ? 15.281 -6.904 -1.157 1.00 96.00 87 ARG A CA 1
ATOM 719 C C . ARG A 1 87 ? 14.600 -6.654 -2.505 1.00 96.00 87 ARG A C 1
ATOM 721 O O . ARG A 1 87 ? 14.250 -5.518 -2.803 1.00 96.00 87 ARG A O 1
ATOM 728 N N . TYR A 1 88 ? 14.330 -7.715 -3.261 1.00 96.25 88 TYR A N 1
ATOM 729 C CA . TYR A 1 88 ? 13.671 -7.637 -4.565 1.00 96.25 88 TYR A CA 1
ATOM 730 C C . TYR A 1 88 ? 12.197 -7.204 -4.508 1.00 96.25 88 TYR A C 1
ATOM 732 O O . TYR A 1 88 ? 11.604 -6.980 -5.551 1.00 96.25 88 TYR A O 1
ATOM 740 N N . LEU A 1 89 ? 11.580 -7.066 -3.329 1.00 96.94 89 LEU A N 1
ATOM 741 C CA . LEU A 1 89 ? 10.236 -6.487 -3.189 1.00 96.94 89 LEU A CA 1
ATOM 742 C C . LEU A 1 89 ? 10.250 -5.092 -2.552 1.00 96.94 89 LEU A C 1
ATOM 744 O O . LEU A 1 89 ? 9.196 -4.475 -2.427 1.00 96.94 89 LEU A O 1
ATOM 748 N N . GLN A 1 90 ? 11.406 -4.564 -2.147 1.00 96.62 90 GLN A N 1
ATOM 749 C CA . GLN A 1 90 ? 11.495 -3.231 -1.544 1.00 96.62 90 GLN A CA 1
ATOM 750 C C . GLN A 1 90 ? 11.123 -2.126 -2.538 1.00 96.62 90 GLN A C 1
ATOM 752 O O . GLN A 1 90 ? 11.251 -2.282 -3.747 1.00 96.62 90 GLN A O 1
ATOM 757 N N . LEU A 1 91 ? 10.756 -0.949 -2.026 1.00 96.00 91 LEU A N 1
ATOM 758 C CA . LEU A 1 91 ? 10.432 0.222 -2.851 1.00 96.00 91 LEU A CA 1
ATOM 759 C C . LEU A 1 91 ? 11.573 0.655 -3.789 1.00 96.00 91 LEU A C 1
ATOM 761 O O . LEU A 1 91 ? 11.316 1.118 -4.899 1.00 96.00 91 LEU A O 1
ATOM 765 N N . GLY A 1 92 ? 12.828 0.469 -3.367 1.00 92.31 92 GLY A N 1
ATOM 766 C CA . GLY A 1 92 ? 14.009 0.821 -4.161 1.00 92.31 92 GLY A CA 1
ATOM 767 C C . GLY A 1 92 ? 14.171 0.008 -5.449 1.00 92.31 92 GLY A C 1
ATOM 768 O O . GLY A 1 92 ? 14.874 0.445 -6.358 1.00 92.31 92 GLY A O 1
ATOM 769 N N . VAL A 1 93 ? 13.487 -1.137 -5.565 1.00 94.56 93 VAL A N 1
ATOM 770 C CA . VAL A 1 93 ? 13.551 -1.997 -6.754 1.00 94.56 93 VAL A CA 1
ATOM 771 C C . VAL A 1 93 ? 12.816 -1.410 -7.958 1.00 94.56 93 VAL A C 1
ATOM 773 O O . VAL A 1 93 ? 13.060 -1.801 -9.094 1.00 94.56 93 VAL A O 1
ATOM 776 N N . LEU A 1 94 ? 11.897 -0.473 -7.725 1.00 94.44 94 LEU A N 1
ATOM 777 C CA . LEU A 1 94 ? 11.116 0.144 -8.789 1.00 94.44 94 LEU A CA 1
ATOM 778 C C . LEU A 1 94 ? 12.030 0.982 -9.690 1.00 94.44 94 LEU A C 1
ATOM 780 O O . LEU A 1 94 ? 12.813 1.762 -9.151 1.00 94.44 94 LEU A O 1
ATOM 784 N N . PRO A 1 95 ? 11.920 0.916 -11.028 1.00 93.50 95 PRO A N 1
ATOM 785 C CA . PRO A 1 95 ? 12.633 1.819 -11.927 1.00 93.50 95 PRO A CA 1
ATOM 786 C C . PRO A 1 95 ? 12.337 3.294 -11.635 1.00 93.50 95 PRO A C 1
ATOM 788 O O . PRO A 1 95 ? 11.305 3.637 -11.050 1.00 93.50 95 PRO A O 1
ATOM 791 N N . ARG A 1 96 ? 13.232 4.187 -12.077 1.00 93.06 96 ARG A N 1
ATOM 792 C CA . ARG A 1 96 ? 13.149 5.633 -11.799 1.00 93.06 96 ARG A CA 1
ATOM 793 C C . ARG A 1 96 ? 11.770 6.216 -12.117 1.00 93.06 96 ARG A C 1
ATOM 795 O O . ARG A 1 96 ? 11.217 6.924 -11.279 1.00 93.06 96 ARG A O 1
ATOM 802 N N . ASP A 1 97 ? 11.211 5.879 -13.274 1.00 93.44 97 ASP A N 1
ATOM 803 C CA . ASP A 1 97 ? 9.924 6.415 -13.728 1.00 93.44 97 ASP A CA 1
ATOM 804 C C . ASP A 1 97 ? 8.771 6.007 -12.800 1.00 93.44 97 ASP A C 1
ATOM 806 O O . ASP A 1 97 ? 7.939 6.842 -12.436 1.00 93.44 97 ASP A O 1
ATOM 810 N N . LEU A 1 98 ? 8.772 4.757 -12.319 1.00 95.44 98 LEU A N 1
ATOM 811 C CA . LEU A 1 98 ? 7.791 4.279 -11.343 1.00 95.44 98 LEU A CA 1
ATOM 812 C C . LEU A 1 98 ? 7.967 4.936 -9.975 1.00 95.44 98 LEU A C 1
ATOM 814 O O . LEU A 1 98 ? 6.972 5.301 -9.351 1.00 95.44 98 LEU A O 1
ATOM 818 N N . ARG A 1 99 ? 9.207 5.150 -9.514 1.00 95.69 99 ARG A N 1
ATOM 819 C CA . ARG A 1 99 ? 9.457 5.870 -8.252 1.00 95.69 99 ARG A CA 1
ATOM 820 C C . ARG A 1 99 ? 8.975 7.315 -8.334 1.00 95.69 99 ARG A C 1
ATOM 822 O O . ARG A 1 99 ? 8.343 7.800 -7.398 1.00 95.69 99 ARG A O 1
ATOM 829 N N . THR A 1 100 ? 9.215 7.992 -9.457 1.00 96.12 100 THR A N 1
ATOM 830 C CA . THR A 1 100 ? 8.703 9.346 -9.705 1.00 96.12 100 THR A CA 1
ATOM 831 C C . THR A 1 100 ? 7.174 9.373 -9.720 1.00 96.12 100 THR A C 1
ATOM 833 O O . THR A 1 100 ? 6.574 10.252 -9.099 1.00 96.12 100 THR A O 1
ATOM 836 N N . LEU A 1 101 ? 6.528 8.396 -10.364 1.00 97.06 101 LEU A N 1
ATOM 837 C CA . LEU A 1 101 ? 5.070 8.280 -10.360 1.00 97.06 101 LEU A CA 1
ATOM 838 C C . LEU A 1 101 ? 4.511 8.027 -8.950 1.00 97.06 101 LEU A C 1
ATOM 840 O O . LEU A 1 101 ? 3.540 8.676 -8.555 1.00 97.06 101 LEU A O 1
ATOM 844 N N . ALA A 1 102 ? 5.132 7.124 -8.187 1.00 97.69 102 ALA A N 1
ATOM 845 C CA . ALA A 1 102 ? 4.730 6.799 -6.821 1.00 97.69 102 ALA A CA 1
ATOM 846 C C . ALA A 1 102 ? 4.816 8.031 -5.911 1.00 97.69 102 ALA A C 1
ATOM 848 O O . ALA A 1 102 ? 3.841 8.364 -5.240 1.00 97.69 102 ALA A O 1
ATOM 849 N N . LYS A 1 103 ? 5.929 8.776 -5.966 1.00 97.62 103 LYS A N 1
ATOM 850 C CA . LYS A 1 103 ? 6.094 10.036 -5.222 1.00 97.62 103 LYS A CA 1
ATOM 851 C C . LYS A 1 103 ? 4.997 11.041 -5.541 1.00 97.62 103 LYS A C 1
ATOM 853 O O . LYS A 1 103 ? 4.341 11.526 -4.628 1.00 97.62 103 LYS A O 1
ATOM 858 N N . LYS A 1 104 ? 4.719 11.270 -6.828 1.00 97.44 104 LYS A N 1
ATOM 859 C CA . LYS A 1 104 ? 3.659 12.191 -7.260 1.00 97.44 104 LYS A CA 1
ATOM 860 C C . LYS A 1 104 ? 2.285 11.803 -6.696 1.00 97.44 104 LYS A C 1
ATOM 862 O O . LYS A 1 104 ? 1.496 12.678 -6.338 1.00 97.44 104 LYS A O 1
ATOM 867 N N . ARG A 1 105 ? 1.971 10.503 -6.619 1.00 97.31 105 ARG A N 1
ATOM 868 C CA . ARG A 1 105 ? 0.717 10.028 -6.009 1.00 97.31 105 ARG A CA 1
ATOM 869 C C . ARG A 1 105 ? 0.697 10.233 -4.500 1.00 97.31 105 ARG A C 1
ATOM 871 O O . ARG A 1 105 ? -0.311 10.704 -3.988 1.00 97.31 105 ARG A O 1
ATOM 878 N N . LEU A 1 106 ? 1.799 9.943 -3.813 1.00 96.69 106 LEU A N 1
ATOM 879 C CA . LEU A 1 106 ? 1.917 10.147 -2.370 1.00 96.69 106 LEU A CA 1
ATOM 880 C C . LEU A 1 106 ? 1.822 11.628 -1.987 1.00 96.69 106 LEU A C 1
ATOM 882 O O . LEU A 1 106 ? 1.110 11.964 -1.050 1.00 96.69 106 LEU A O 1
ATOM 886 N N . GLU A 1 107 ? 2.451 12.525 -2.744 1.00 94.94 107 GLU A N 1
ATOM 887 C CA . GLU A 1 107 ? 2.338 13.978 -2.554 1.00 94.94 107 GLU A CA 1
ATOM 888 C C . GLU A 1 107 ? 0.898 14.467 -2.750 1.00 94.94 107 GLU A C 1
ATOM 890 O O . GLU A 1 107 ? 0.380 15.250 -1.951 1.00 94.94 107 GLU A O 1
ATOM 895 N N . LYS A 1 108 ? 0.207 13.966 -3.782 1.00 94.69 108 LYS A N 1
ATOM 896 C CA . LYS A 1 108 ? -1.217 14.257 -3.982 1.00 94.69 108 LYS A CA 1
ATOM 897 C C . LYS A 1 108 ? -2.059 13.731 -2.815 1.00 94.69 108 LYS A C 1
ATOM 899 O O . LYS A 1 108 ? -2.949 14.435 -2.337 1.00 94.69 108 LYS A O 1
ATOM 904 N N . PHE A 1 109 ? -1.771 12.518 -2.351 1.00 94.75 109 PHE A N 1
ATOM 905 C CA . PHE A 1 109 ? -2.461 11.894 -1.228 1.00 94.75 109 PHE A CA 1
ATOM 906 C C . PHE A 1 109 ? -2.238 12.660 0.085 1.00 94.75 109 PHE A C 1
ATOM 908 O O . PHE A 1 109 ? -3.194 12.881 0.824 1.00 94.75 109 PHE A O 1
ATOM 915 N N . LEU A 1 110 ? -1.033 13.183 0.339 1.00 92.06 110 LEU A N 1
ATOM 916 C CA . LEU A 1 110 ? -0.763 14.074 1.475 1.00 92.06 110 LEU A CA 1
ATOM 917 C C . LEU A 1 110 ? -1.694 15.293 1.489 1.00 92.06 110 LEU A C 1
ATOM 919 O O . LEU A 1 110 ? -2.216 15.653 2.544 1.00 92.06 110 LEU A O 1
ATOM 923 N N . GLY A 1 111 ? -1.957 15.886 0.320 1.00 88.75 111 GLY A N 1
ATOM 924 C CA . GLY A 1 111 ? -2.916 16.985 0.182 1.00 88.75 111 GLY A CA 1
ATOM 925 C C . GLY A 1 111 ? -4.357 16.604 0.554 1.00 88.75 111 GLY A C 1
ATOM 926 O O . GLY A 1 111 ? -5.106 17.455 1.031 1.00 88.75 111 GLY A O 1
ATOM 927 N N . LYS A 1 112 ? -4.742 15.329 0.388 1.00 89.38 112 LYS A N 1
ATOM 928 C CA . LYS A 1 112 ? -6.072 14.793 0.742 1.00 89.38 112 LYS A CA 1
ATOM 929 C C . LYS A 1 112 ? -6.240 14.570 2.248 1.00 89.38 112 LYS A C 1
ATOM 931 O O . LYS A 1 112 ? -7.345 14.723 2.757 1.00 89.38 112 LYS A O 1
ATOM 936 N N . LEU A 1 113 ? -5.168 14.240 2.972 1.00 86.19 113 LEU A N 1
ATOM 937 C CA . LEU A 1 113 ? -5.215 13.799 4.376 1.00 86.19 113 LEU A CA 1
ATOM 938 C C . LEU A 1 113 ? -5.616 14.876 5.405 1.00 86.19 113 LEU A C 1
ATOM 940 O O . LEU A 1 113 ? -5.673 14.580 6.600 1.00 86.19 113 LEU A O 1
ATOM 944 N N . GLY A 1 114 ? -5.884 16.116 4.980 1.00 72.50 114 GLY A N 1
ATOM 945 C CA . GLY A 1 114 ? -6.598 17.118 5.784 1.00 72.50 114 GLY A CA 1
ATOM 946 C C . GLY A 1 114 ? -5.974 17.475 7.141 1.00 72.50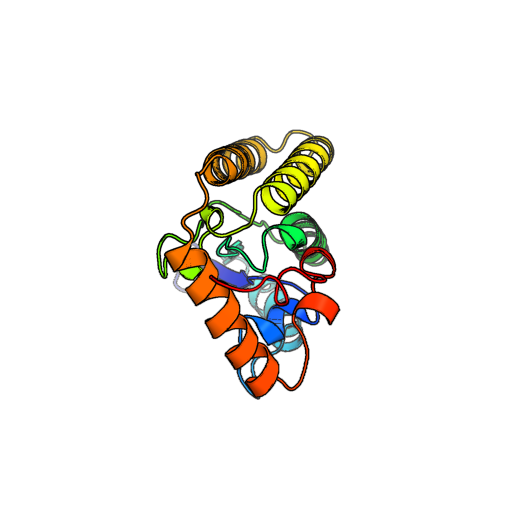 114 GLY A C 1
ATOM 947 O O . GLY A 1 114 ? -6.666 18.015 7.999 1.00 72.50 114 GLY A O 1
ATOM 948 N N . GLY A 1 115 ? -4.687 17.177 7.361 1.00 72.69 115 GLY A N 1
ATOM 949 C CA . GLY A 1 115 ? -3.966 17.511 8.594 1.00 72.69 115 GLY A CA 1
ATOM 950 C C . GLY A 1 115 ? -3.716 16.362 9.581 1.00 72.69 115 GLY A C 1
ATOM 951 O O . GLY A 1 115 ? -3.270 16.632 10.698 1.00 72.69 115 GLY A O 1
ATOM 952 N N . SER A 1 116 ? -3.938 15.091 9.210 1.00 82.69 116 SER A N 1
ATOM 953 C CA . SER A 1 116 ? -3.488 13.952 10.034 1.00 82.69 116 SER A CA 1
ATOM 954 C C . SER A 1 116 ? -1.956 13.928 10.163 1.00 82.69 116 SER A C 1
ATOM 956 O O . SER A 1 116 ? -1.254 13.425 9.287 1.00 82.69 116 SER A O 1
ATOM 958 N N . LYS A 1 117 ? -1.422 14.467 11.271 1.00 85.88 117 LYS A N 1
ATOM 959 C CA . LYS A 1 117 ? 0.033 14.562 11.518 1.00 85.88 117 LYS A CA 1
ATOM 960 C C . LYS A 1 117 ? 0.736 13.204 11.492 1.00 85.88 117 LYS A C 1
ATOM 962 O O . LYS A 1 117 ? 1.870 13.125 11.035 1.00 85.88 117 LYS A O 1
ATOM 967 N N . GLN A 1 118 ? 0.074 12.156 11.989 1.00 88.88 118 GLN A N 1
ATOM 968 C CA . GLN A 1 118 ? 0.641 10.808 12.006 1.00 88.88 118 GLN A CA 1
ATOM 969 C C . GLN A 1 118 ? 0.826 10.281 10.583 1.00 88.88 118 GLN A C 1
ATOM 971 O O . GLN A 1 118 ? 1.944 9.945 10.204 1.00 88.88 118 GLN A O 1
ATOM 976 N N . LEU A 1 119 ? -0.253 10.247 9.794 1.00 93.31 119 LEU A N 1
ATOM 977 C CA . LEU A 1 119 ? -0.195 9.754 8.419 1.00 93.31 119 LEU A CA 1
ATOM 978 C C . LEU A 1 119 ? 0.766 10.598 7.583 1.00 93.31 119 LEU A C 1
ATOM 980 O O . LEU A 1 119 ? 1.534 10.048 6.806 1.00 93.31 119 LEU A O 1
ATOM 984 N N . TYR A 1 120 ? 0.794 11.914 7.801 1.00 94.25 120 TYR A N 1
ATOM 985 C CA . TYR A 1 120 ? 1.741 12.800 7.132 1.00 94.25 120 TYR A CA 1
ATOM 986 C C . TYR A 1 120 ? 3.195 12.351 7.345 1.00 94.25 120 TYR A C 1
ATOM 988 O O . TYR A 1 120 ? 3.913 12.122 6.375 1.00 94.25 120 TYR A O 1
ATOM 996 N N . GLY A 1 121 ? 3.606 12.139 8.601 1.00 95.06 121 GLY A N 1
ATOM 997 C CA . GLY A 1 121 ? 4.958 11.673 8.919 1.00 95.06 121 GLY A CA 1
ATOM 998 C C . GLY A 1 121 ? 5.267 10.275 8.372 1.00 95.06 121 GLY A C 1
ATOM 999 O O . GLY A 1 121 ? 6.381 10.023 7.922 1.00 95.06 121 GLY A O 1
ATOM 1000 N N . GLU A 1 122 ? 4.290 9.364 8.361 1.00 96.19 122 GLU A N 1
ATOM 1001 C CA . GLU A 1 122 ? 4.460 8.025 7.780 1.00 96.19 122 GLU A CA 1
ATOM 1002 C C . GLU A 1 122 ? 4.676 8.088 6.257 1.00 96.19 122 GLU A C 1
ATOM 1004 O O . GLU A 1 122 ? 5.601 7.460 5.739 1.00 96.19 122 GLU A O 1
ATOM 1009 N N . ILE A 1 123 ? 3.891 8.899 5.540 1.00 96.06 123 ILE A N 1
ATOM 1010 C CA . ILE A 1 123 ? 4.046 9.080 4.091 1.00 96.06 123 ILE A CA 1
ATOM 1011 C C . ILE A 1 123 ? 5.359 9.808 3.748 1.00 96.06 123 ILE A C 1
ATOM 1013 O O . ILE A 1 123 ? 6.010 9.451 2.767 1.00 96.06 123 ILE A O 1
ATOM 1017 N N . GLU A 1 124 ? 5.822 10.762 4.562 1.00 94.50 124 GLU A N 1
ATOM 1018 C CA . GLU A 1 124 ? 7.145 11.385 4.379 1.00 94.50 124 GLU A CA 1
ATOM 1019 C C . GLU A 1 124 ? 8.296 10.369 4.449 1.00 94.50 124 GLU A C 1
ATOM 1021 O O . GLU A 1 124 ? 9.285 10.492 3.722 1.00 94.50 124 GLU A O 1
ATOM 1026 N N . ILE A 1 125 ? 8.183 9.344 5.300 1.00 95.25 125 ILE A N 1
ATOM 1027 C CA . ILE A 1 125 ? 9.177 8.265 5.367 1.00 95.25 125 ILE A CA 1
ATOM 1028 C C . ILE A 1 125 ? 9.131 7.419 4.084 1.00 95.25 125 ILE A C 1
ATOM 1030 O O . ILE A 1 125 ? 10.188 7.071 3.555 1.00 95.25 125 ILE A O 1
ATOM 1034 N N . LEU A 1 126 ? 7.942 7.141 3.535 1.00 96.38 126 LEU A N 1
ATOM 1035 C CA . LEU A 1 126 ? 7.801 6.438 2.251 1.00 96.38 126 LEU A CA 1
ATOM 1036 C C . LEU A 1 126 ? 8.415 7.220 1.087 1.00 96.38 126 LEU A C 1
ATOM 1038 O O . LEU A 1 126 ? 9.100 6.637 0.248 1.00 96.38 126 LEU A O 1
ATOM 1042 N N . LEU A 1 127 ? 8.209 8.539 1.050 1.00 96.06 127 LEU A N 1
ATOM 1043 C CA . LEU A 1 127 ? 8.805 9.415 0.039 1.00 96.06 127 LEU A CA 1
ATOM 1044 C C . LEU A 1 127 ? 10.337 9.312 0.045 1.00 96.06 127 LEU A C 1
ATOM 1046 O O . LEU A 1 127 ? 10.933 9.146 -1.019 1.00 96.06 127 LEU A O 1
ATOM 1050 N N . LYS A 1 128 ? 10.950 9.306 1.236 1.00 94.62 128 LYS A N 1
ATOM 1051 C CA . LYS A 1 128 ? 12.398 9.096 1.409 1.00 94.62 128 LYS A CA 1
ATOM 1052 C C . LYS A 1 128 ? 12.837 7.693 0.990 1.00 94.62 128 LYS A C 1
ATOM 1054 O O . LYS A 1 128 ? 13.885 7.533 0.375 1.00 94.62 128 LYS A O 1
ATOM 1059 N N . ALA A 1 129 ? 12.042 6.663 1.280 1.00 93.69 129 ALA A N 1
ATOM 1060 C CA . ALA A 1 129 ? 12.344 5.295 0.852 1.00 93.69 129 ALA A CA 1
ATOM 1061 C C . ALA A 1 129 ? 12.330 5.129 -0.684 1.00 93.69 129 ALA A C 1
ATOM 1063 O O . ALA A 1 129 ? 12.977 4.231 -1.215 1.00 93.69 129 ALA A O 1
ATOM 1064 N N . LEU A 1 130 ? 11.634 6.009 -1.412 1.00 95.00 130 LEU A N 1
ATOM 1065 C CA . LEU A 1 130 ? 11.620 6.051 -2.879 1.00 95.00 130 LEU A CA 1
ATOM 1066 C C . LEU A 1 130 ? 12.798 6.842 -3.489 1.00 95.00 130 LEU A C 1
ATOM 1068 O O . LEU A 1 130 ? 12.913 6.905 -4.715 1.00 95.00 130 LEU A O 1
ATOM 1072 N N . ASP A 1 131 ? 13.665 7.459 -2.678 1.00 92.56 131 ASP A N 1
ATOM 1073 C CA . ASP A 1 131 ? 14.903 8.117 -3.137 1.00 92.56 131 ASP A CA 1
ATOM 1074 C C . ASP A 1 131 ? 16.052 7.135 -3.415 1.00 92.56 131 ASP A C 1
ATOM 1076 O O . ASP A 1 131 ? 17.101 7.547 -3.903 1.00 92.56 131 ASP A O 1
ATOM 1080 N N . SER A 1 132 ? 15.870 5.840 -3.143 1.00 83.62 132 SER A N 1
ATOM 1081 C CA . SER A 1 132 ? 16.910 4.834 -3.369 1.00 83.62 132 SER A CA 1
ATOM 1082 C C . SER A 1 132 ? 17.317 4.708 -4.842 1.00 83.62 132 SER A C 1
ATOM 1084 O O . SER A 1 132 ? 16.507 4.863 -5.763 1.00 83.62 132 SER A O 1
ATOM 1086 N N . GLU A 1 133 ? 18.592 4.392 -5.063 1.00 85.06 133 GLU A N 1
ATOM 1087 C CA . GLU A 1 133 ? 19.108 4.020 -6.379 1.00 85.06 133 GLU A CA 1
ATOM 1088 C C . GLU A 1 133 ? 18.586 2.640 -6.794 1.00 85.06 133 GLU A C 1
ATOM 1090 O O . GLU A 1 133 ? 18.278 1.796 -5.952 1.00 85.06 133 GLU A O 1
ATOM 1095 N N . LEU A 1 134 ? 18.449 2.428 -8.107 1.00 86.25 134 LEU A N 1
ATOM 1096 C CA . LEU A 1 134 ? 18.008 1.138 -8.626 1.00 86.25 134 LEU A CA 1
ATOM 1097 C C . LEU A 1 134 ? 19.140 0.119 -8.473 1.00 86.25 134 LEU A C 1
ATOM 1099 O O . LEU A 1 134 ? 20.211 0.298 -9.046 1.00 86.25 134 LEU A O 1
ATOM 1103 N N . ASP A 1 135 ? 18.869 -0.964 -7.757 1.00 89.62 135 ASP A N 1
ATOM 1104 C CA . ASP A 1 135 ? 19.717 -2.152 -7.747 1.00 89.62 135 ASP A CA 1
ATOM 1105 C C . ASP A 1 135 ? 19.253 -3.088 -8.873 1.00 89.62 135 ASP A C 1
ATOM 1107 O O . ASP A 1 135 ? 18.183 -3.696 -8.787 1.00 89.62 135 ASP A O 1
ATOM 1111 N N . SER A 1 136 ? 20.038 -3.167 -9.951 1.00 91.00 136 SER A N 1
ATOM 1112 C CA . SER A 1 136 ? 19.701 -3.953 -11.144 1.00 91.00 136 SER A CA 1
ATOM 1113 C C . SER A 1 136 ? 19.551 -5.449 -10.858 1.00 91.00 136 SER A C 1
ATOM 1115 O O . SER A 1 136 ? 18.713 -6.098 -11.482 1.00 91.00 136 SER A O 1
ATOM 1117 N N . GLU A 1 137 ? 20.310 -6.001 -9.906 1.00 93.19 137 GLU A N 1
ATOM 1118 C CA . GLU A 1 137 ? 20.197 -7.414 -9.528 1.00 93.19 137 GLU A CA 1
ATOM 1119 C C . GLU A 1 137 ? 18.877 -7.656 -8.790 1.00 93.19 137 GLU A C 1
ATOM 1121 O O . GLU A 1 137 ? 18.118 -8.567 -9.134 1.00 93.19 137 GLU A O 1
ATOM 1126 N N . CYS A 1 138 ? 18.551 -6.792 -7.824 1.00 94.81 138 CYS A N 1
ATOM 1127 C CA . CYS A 1 138 ? 17.260 -6.846 -7.143 1.00 94.81 138 CYS A CA 1
ATOM 1128 C C . CYS A 1 138 ? 16.098 -6.651 -8.126 1.00 94.81 138 CYS A C 1
ATOM 1130 O O . CYS A 1 138 ? 15.064 -7.299 -7.975 1.00 94.81 138 CYS A O 1
ATOM 1132 N N . PHE A 1 139 ? 16.258 -5.801 -9.144 1.00 94.88 139 PHE A N 1
ATOM 1133 C CA . PHE A 1 139 ? 15.246 -5.607 -10.180 1.00 94.88 139 PHE A CA 1
ATOM 1134 C C . PHE A 1 139 ? 15.068 -6.839 -11.070 1.00 94.88 139 PHE A C 1
ATOM 1136 O O . PHE A 1 139 ? 13.937 -7.244 -11.333 1.00 94.88 139 PHE A O 1
ATOM 1143 N N . ALA A 1 140 ? 16.153 -7.506 -11.463 1.00 94.38 140 ALA A N 1
ATOM 1144 C CA . ALA A 1 140 ? 16.050 -8.768 -12.187 1.00 94.38 140 ALA A CA 1
ATOM 1145 C C . ALA A 1 140 ? 15.326 -9.844 -11.356 1.00 94.38 140 ALA A C 1
ATOM 1147 O O . ALA A 1 140 ? 14.449 -10.545 -11.866 1.00 94.38 140 ALA A O 1
ATOM 1148 N N . GLN A 1 141 ? 15.620 -9.922 -10.053 1.00 96.44 141 GLN A N 1
ATOM 1149 C CA . GLN A 1 141 ? 14.913 -10.809 -9.124 1.00 96.44 141 GLN A CA 1
ATOM 1150 C C . GLN A 1 141 ? 13.432 -10.433 -8.973 1.00 96.44 141 GLN A C 1
ATOM 1152 O O . GLN A 1 141 ? 12.585 -11.324 -8.942 1.00 96.44 141 GLN A O 1
ATOM 1157 N N . PHE A 1 142 ? 13.102 -9.139 -8.935 1.00 96.75 142 PHE A N 1
ATOM 1158 C CA . PHE A 1 142 ? 11.722 -8.652 -8.914 1.00 96.75 142 PHE A CA 1
ATOM 1159 C C . PHE A 1 142 ? 10.947 -9.121 -10.145 1.00 96.75 142 PHE A C 1
ATOM 1161 O O . PHE A 1 142 ? 9.859 -9.681 -10.010 1.00 96.75 142 PHE A O 1
ATOM 1168 N N . VAL A 1 143 ? 11.513 -8.939 -11.342 1.00 95.88 143 VAL A N 1
ATOM 1169 C CA . VAL A 1 143 ? 10.888 -9.372 -12.601 1.00 95.88 143 VAL A CA 1
ATOM 1170 C C . VAL A 1 143 ? 10.704 -10.889 -12.608 1.00 95.88 143 VAL A C 1
ATOM 1172 O O . VAL A 1 143 ? 9.617 -11.377 -12.917 1.00 95.88 143 VAL A O 1
ATOM 1175 N N . HIS A 1 144 ? 11.733 -11.647 -12.218 1.00 95.56 144 HIS A N 1
ATOM 1176 C CA . HIS A 1 144 ? 11.664 -13.106 -12.148 1.00 95.56 144 HIS A CA 1
ATOM 1177 C C . HIS A 1 144 ? 10.581 -13.594 -11.174 1.00 95.56 144 HIS A C 1
ATOM 1179 O O . HIS A 1 144 ? 9.741 -14.412 -11.548 1.00 95.56 144 HIS A O 1
ATOM 1185 N N . TYR A 1 145 ? 10.563 -13.061 -9.950 1.00 96.12 145 TYR A N 1
ATOM 1186 C CA . TYR A 1 145 ? 9.568 -13.409 -8.938 1.00 96.12 145 TYR A CA 1
ATOM 1187 C C . TYR A 1 145 ? 8.151 -13.033 -9.382 1.00 96.12 145 TYR A C 1
ATOM 1189 O O . TYR A 1 145 ? 7.231 -13.836 -9.247 1.00 96.12 145 TYR A O 1
ATOM 1197 N N . THR A 1 146 ? 7.980 -11.860 -9.996 1.00 96.12 146 THR A N 1
ATOM 1198 C CA . THR A 1 146 ? 6.678 -11.421 -10.515 1.00 96.12 146 THR A CA 1
ATOM 1199 C C . THR A 1 146 ? 6.160 -12.366 -11.593 1.00 96.12 146 THR A C 1
ATOM 1201 O O . THR A 1 146 ? 5.011 -12.771 -11.525 1.00 96.12 146 THR A O 1
ATOM 1204 N N . ARG A 1 147 ? 7.009 -12.826 -12.522 1.00 94.69 147 ARG A N 1
ATOM 1205 C CA . ARG A 1 147 ? 6.609 -13.821 -13.537 1.00 94.69 147 ARG A CA 1
ATOM 1206 C C . ARG A 1 147 ? 6.184 -15.162 -12.925 1.00 94.69 147 ARG A C 1
ATOM 1208 O O . ARG A 1 147 ? 5.288 -15.818 -13.451 1.00 94.69 147 ARG A O 1
ATOM 1215 N N . ILE A 1 148 ? 6.818 -15.582 -11.826 1.00 94.50 148 ILE A N 1
ATOM 1216 C CA . ILE A 1 148 ? 6.404 -16.784 -11.084 1.00 94.50 148 ILE A CA 1
ATOM 1217 C C . ILE A 1 148 ? 5.012 -16.581 -10.481 1.00 94.50 148 ILE A C 1
ATOM 1219 O O . ILE A 1 148 ? 4.165 -17.463 -10.617 1.00 94.50 148 ILE A O 1
ATOM 1223 N N . MET A 1 149 ? 4.774 -15.432 -9.845 1.00 94.19 149 MET A N 1
ATOM 1224 C CA . MET A 1 149 ? 3.478 -15.092 -9.254 1.00 94.19 149 MET A CA 1
ATOM 1225 C C . MET A 1 149 ? 2.385 -14.977 -10.323 1.00 94.19 149 MET A C 1
ATOM 1227 O O . MET A 1 149 ? 1.328 -15.584 -10.163 1.00 94.19 149 MET A O 1
ATOM 1231 N N . ASP A 1 150 ? 2.666 -14.309 -11.445 1.00 94.62 150 ASP A N 1
ATOM 1232 C CA . ASP A 1 150 ? 1.756 -14.205 -12.589 1.00 94.62 150 ASP A CA 1
ATOM 1233 C C . ASP A 1 150 ? 1.318 -15.593 -13.082 1.00 94.62 150 ASP A C 1
ATOM 1235 O O . ASP A 1 150 ? 0.130 -15.865 -13.259 1.00 94.62 150 ASP A O 1
ATOM 1239 N N . ASN A 1 151 ? 2.279 -16.511 -13.250 1.00 94.25 151 ASN A N 1
ATOM 1240 C CA . ASN A 1 151 ? 1.998 -17.886 -13.656 1.00 94.25 151 ASN A CA 1
ATOM 1241 C C . ASN A 1 151 ? 1.220 -18.649 -12.572 1.00 94.25 151 ASN A C 1
ATOM 1243 O O . ASN A 1 151 ? 0.251 -19.339 -12.867 1.00 94.25 151 ASN A O 1
ATOM 1247 N N . TYR A 1 152 ? 1.592 -18.510 -11.301 1.00 92.69 152 TYR A N 1
ATOM 1248 C CA . TYR A 1 152 ? 0.875 -19.169 -10.210 1.00 92.69 152 TYR A CA 1
ATOM 1249 C C . TYR A 1 152 ? -0.601 -18.747 -10.153 1.00 92.69 152 TYR A C 1
ATOM 1251 O O . TYR A 1 152 ? -1.484 -19.586 -9.967 1.00 92.69 152 TYR A O 1
ATOM 1259 N N . HIS A 1 153 ? -0.872 -17.458 -10.350 1.00 90.94 153 HIS A N 1
ATOM 1260 C CA . HIS A 1 153 ? -2.214 -16.892 -10.278 1.00 90.94 153 HIS A CA 1
ATOM 1261 C C . HIS A 1 153 ? -2.978 -16.906 -11.611 1.00 90.94 153 HIS A C 1
ATOM 1263 O O . HIS A 1 153 ? -4.180 -16.639 -11.602 1.00 90.94 153 HIS A O 1
ATOM 1269 N N . GLN A 1 154 ? -2.316 -17.231 -12.728 1.00 93.50 154 GLN A N 1
ATOM 1270 C CA . GLN A 1 154 ? -2.873 -17.168 -14.087 1.00 93.50 154 GLN A CA 1
ATOM 1271 C C . GLN A 1 154 ? -3.448 -15.774 -14.420 1.00 93.50 154 GLN A C 1
ATOM 1273 O O . GLN A 1 154 ? -4.535 -15.645 -14.980 1.00 93.50 154 GLN A O 1
ATOM 1278 N N . ILE A 1 155 ? -2.729 -14.725 -14.017 1.00 92.69 155 ILE A N 1
ATOM 1279 C CA . ILE A 1 155 ? -3.106 -13.309 -14.148 1.00 92.69 155 ILE A CA 1
ATOM 1280 C C . ILE A 1 155 ? -1.836 -12.465 -14.134 1.00 92.69 155 ILE A C 1
ATOM 1282 O O . ILE A 1 155 ? -0.958 -12.718 -13.316 1.00 92.69 155 ILE A O 1
ATOM 1286 N N . HIS A 1 156 ? -1.741 -11.447 -14.985 1.00 94.31 156 HIS A N 1
ATOM 1287 C CA . HIS A 1 156 ? -0.576 -10.567 -14.971 1.00 94.31 156 HIS A CA 1
ATOM 1288 C C . HIS A 1 156 ? -0.710 -9.434 -13.951 1.00 94.31 156 HIS A C 1
ATOM 1290 O O . HIS A 1 156 ? -1.761 -8.792 -13.868 1.00 94.31 156 HIS A O 1
ATOM 1296 N N . LEU A 1 157 ? 0.368 -9.116 -13.224 1.00 95.31 157 LEU A N 1
ATOM 1297 C CA . LEU A 1 157 ? 0.408 -7.977 -12.300 1.00 95.31 157 LEU A CA 1
ATOM 1298 C C . LEU A 1 157 ? -0.043 -6.676 -12.975 1.00 95.31 157 LEU A C 1
ATOM 1300 O O . LEU A 1 157 ? -0.770 -5.901 -12.363 1.00 95.31 157 LEU A O 1
ATOM 1304 N N . GLU A 1 158 ? 0.339 -6.438 -14.232 1.00 95.38 158 GLU A N 1
ATOM 1305 C CA . GLU A 1 158 ? -0.043 -5.226 -14.971 1.00 95.38 158 GLU A CA 1
ATOM 1306 C C . GLU A 1 158 ? -1.552 -5.117 -15.258 1.00 95.38 158 GLU A C 1
ATOM 1308 O O . GLU A 1 158 ? -2.059 -4.019 -15.475 1.00 95.38 158 GLU A O 1
ATOM 1313 N N . GLU A 1 159 ? -2.307 -6.218 -15.197 1.00 95.50 159 GLU A N 1
ATOM 1314 C CA . GLU A 1 159 ? -3.773 -6.166 -15.252 1.00 95.50 159 GLU A CA 1
ATOM 1315 C C . GLU A 1 159 ? -4.397 -5.687 -13.935 1.00 95.50 159 GLU A C 1
ATOM 1317 O O . GLU A 1 159 ? -5.571 -5.304 -13.901 1.00 95.50 159 GLU A O 1
ATOM 1322 N N . ILE A 1 160 ? -3.647 -5.780 -12.837 1.00 95.38 160 ILE A N 1
ATOM 1323 C CA . ILE A 1 160 ? -4.075 -5.411 -11.485 1.00 95.38 160 ILE A CA 1
ATOM 1324 C C . ILE A 1 160 ? -3.548 -4.022 -11.125 1.00 95.38 160 ILE A C 1
ATOM 1326 O O . ILE A 1 160 ? -4.282 -3.211 -10.565 1.00 95.38 160 ILE A O 1
ATOM 1330 N N . VAL A 1 161 ? -2.288 -3.755 -11.466 1.00 96.25 161 VAL A N 1
ATOM 1331 C CA . VAL A 1 161 ? -1.540 -2.528 -11.187 1.00 96.25 161 VAL A CA 1
ATOM 1332 C C . VAL A 1 161 ? -0.955 -2.025 -12.518 1.00 96.25 161 VAL A C 1
ATOM 1334 O O . VAL A 1 161 ? 0.196 -2.334 -12.847 1.00 96.25 161 VAL A O 1
ATOM 1337 N N . PRO A 1 162 ? -1.744 -1.290 -13.330 1.00 95.56 162 PRO A N 1
ATOM 1338 C CA . PRO A 1 162 ? -1.381 -0.896 -14.698 1.00 95.56 162 PRO A CA 1
ATOM 1339 C C . PRO A 1 162 ? -0.104 -0.063 -14.817 1.00 95.56 162 PRO A C 1
ATOM 1341 O O . PRO A 1 162 ? 0.464 0.057 -15.901 1.00 95.56 162 PRO A O 1
ATOM 1344 N N . GLU A 1 163 ? 0.367 0.513 -13.713 1.00 95.38 163 GLU A N 1
ATOM 1345 C CA . GLU A 1 163 ? 1.639 1.222 -13.623 1.00 95.38 163 GLU A CA 1
ATOM 1346 C C . GLU A 1 163 ? 2.827 0.323 -13.983 1.00 95.38 163 GLU A C 1
ATOM 1348 O O . GLU A 1 163 ? 3.834 0.828 -14.464 1.00 95.38 163 GLU A O 1
ATOM 1353 N N . PHE A 1 164 ? 2.714 -0.998 -13.811 1.00 94.94 164 PHE A N 1
ATOM 1354 C CA . PHE A 1 164 ? 3.763 -1.957 -14.170 1.00 94.94 164 PHE A CA 1
ATOM 1355 C C . PHE A 1 164 ? 3.796 -2.342 -15.654 1.00 94.94 164 PHE A C 1
ATOM 1357 O O . PHE A 1 164 ? 4.642 -3.149 -16.046 1.00 94.94 164 PHE A O 1
ATOM 1364 N N . LYS A 1 165 ? 2.919 -1.778 -16.492 1.00 93.56 165 LYS A N 1
ATOM 1365 C CA . LYS A 1 165 ? 2.820 -2.171 -17.899 1.00 93.56 165 LYS A CA 1
ATOM 1366 C C . LYS A 1 165 ? 4.150 -2.019 -18.644 1.00 93.56 165 LYS A C 1
ATOM 1368 O O . LYS A 1 165 ? 4.742 -0.941 -18.648 1.00 93.56 165 LYS A O 1
ATOM 1373 N N . GLY A 1 166 ? 4.600 -3.094 -19.293 1.00 87.19 166 GLY A N 1
ATOM 1374 C CA . GLY A 1 166 ? 5.851 -3.128 -20.067 1.00 87.19 166 GLY A CA 1
ATOM 1375 C C . GLY A 1 166 ? 7.139 -3.104 -19.230 1.00 87.19 166 GLY A C 1
ATOM 1376 O O . GLY A 1 166 ? 8.233 -3.160 -19.786 1.00 87.19 166 GLY A O 1
ATOM 1377 N N . ILE A 1 167 ? 7.044 -3.057 -17.896 1.00 84.31 167 ILE A N 1
ATOM 1378 C CA . ILE A 1 167 ? 8.210 -3.111 -16.996 1.00 84.31 167 ILE A CA 1
ATOM 1379 C C . ILE A 1 167 ? 8.766 -4.532 -16.924 1.00 84.31 167 ILE A C 1
ATOM 1381 O O . ILE A 1 167 ? 9.977 -4.720 -16.834 1.00 84.31 167 ILE A O 1
ATOM 1385 N N . LEU A 1 168 ? 7.884 -5.532 -17.000 1.00 78.06 168 LEU A N 1
ATOM 1386 C CA . LEU A 1 168 ? 8.256 -6.946 -16.989 1.00 78.06 168 LEU A CA 1
ATOM 1387 C C . LEU A 1 168 ? 8.868 -7.412 -18.319 1.00 78.06 168 LEU A C 1
ATOM 1389 O O . LEU A 1 168 ? 9.461 -8.489 -18.350 1.00 78.06 168 LEU A O 1
ATOM 1393 N N . ASP A 1 169 ? 8.770 -6.607 -19.381 1.00 77.94 169 ASP A N 1
ATOM 1394 C CA . ASP A 1 169 ? 9.339 -6.879 -20.710 1.00 77.94 169 ASP A CA 1
ATOM 1395 C C . ASP A 1 169 ? 10.724 -6.255 -20.908 1.00 77.94 169 ASP A C 1
ATOM 1397 O O . ASP A 1 169 ? 11.399 -6.528 -21.903 1.00 77.94 169 ASP A O 1
ATOM 1401 N N . LEU A 1 170 ? 11.171 -5.413 -19.970 1.00 68.00 170 LEU A N 1
ATOM 1402 C CA . LEU A 1 170 ? 12.519 -4.864 -19.998 1.00 68.00 170 LEU A CA 1
ATOM 1403 C C . LEU A 1 170 ? 13.505 -6.030 -19.902 1.00 68.00 170 LEU A C 1
ATOM 1405 O O . LEU A 1 170 ? 13.542 -6.742 -18.897 1.00 68.00 170 LEU A O 1
ATOM 1409 N N . ASN A 1 171 ? 14.281 -6.242 -20.969 1.00 52.47 171 ASN A N 1
ATOM 1410 C CA . ASN A 1 171 ? 15.339 -7.243 -20.989 1.00 52.47 171 ASN A CA 1
ATOM 1411 C C . ASN A 1 171 ? 16.263 -6.988 -19.795 1.00 52.47 171 ASN A C 1
ATOM 1413 O O . ASN A 1 171 ? 16.988 -5.993 -19.757 1.00 52.47 171 ASN A O 1
ATOM 1417 N N . THR A 1 172 ? 16.210 -7.880 -18.811 1.00 52.94 172 THR A N 1
ATOM 1418 C CA . THR A 1 172 ? 17.208 -7.972 -17.751 1.00 52.94 172 THR A CA 1
ATOM 1419 C C . THR A 1 172 ? 18.493 -8.434 -18.426 1.00 52.94 172 THR A C 1
ATOM 1421 O O . THR A 1 172 ? 18.609 -9.615 -18.758 1.00 52.94 172 THR A O 1
ATOM 1424 N N . VAL A 1 173 ? 19.366 -7.476 -18.747 1.00 40.22 173 VAL A N 1
ATOM 1425 C CA . VAL A 1 173 ? 20.720 -7.717 -19.270 1.00 40.22 173 VAL A CA 1
ATOM 1426 C C . VAL A 1 173 ? 21.523 -8.520 -18.258 1.00 40.22 173 VAL A C 1
ATOM 1428 O O . VAL A 1 173 ? 21.443 -8.170 -17.059 1.00 40.22 173 VAL A O 1
#

Foldseek 3Di:
DVVDQAEEAEAEQQADDPLSCLVVPDPPDDVVVVVVVLVVQVVPPRYAYEYEHADWDLCLLRVLVVVVVCVVSPHHYADQHYDPPPLLGGLLQDPPVLLVVSLVVLVVVLVVPPDPPRNNVSSVVVNVSSPHHHDLVSNVVNLVVQVVSCVVVVHHSCVVVVSCPCVSVPPSD

pLDDT: mean 91.46, std 8.91, range [40.22, 98.31]

Sequence (173 aa):
FKKFKKVGLSISVDGVGRLFNYIRSGRDYHLSAVEESIPLFQQLDNSNLTIYPTIHAYNVFDIENIYDWSQKFNVDVSFRHILTFPRYLQLGVLPRDLRTLAKKRLEKFLGKLGGSKQLYGEIEILLKALDSELDSECFAQFVHYTRIMDNYHQIHLEEIVPEFKGILDLNTV